Protein AF-A0A1U7XSE2-F1 (afdb_monomer_lite)

Radius of gyration: 16.76 Å; chains: 1; bounding box: 41×31×44 Å

InterPro domains:
  IPR013216 Methyltransferase type 11 [PF08241] (3-86)
  IPR029063 S-adenosyl-L-methionine-dependent methyltransferase superfamily [G3DSA:3.40.50.150] (1-107)
  IPR029063 S-adenosyl-L-methionine-dependent methyltransferase superfamily [SSF53335] (3-95)

Structure (mmCIF, N/CA/C/O backbone):
data_AF-A0A1U7XSE2-F1
#
_entry.id   AF-A0A1U7XSE2-F1
#
loop_
_atom_site.group_PDB
_atom_site.id
_atom_site.type_symbol
_atom_site.label_atom_id
_atom_site.label_alt_id
_atom_site.label_comp_id
_atom_site.label_asym_id
_atom_site.label_entity_id
_atom_site.label_seq_id
_atom_site.pdbx_PDB_ins_code
_atom_site.Cartn_x
_atom_site.Cartn_y
_atom_site.Cartn_z
_atom_site.occupancy
_atom_site.B_iso_or_equiv
_atom_site.auth_seq_id
_atom_site.auth_comp_id
_atom_site.auth_asym_id
_atom_site.auth_atom_id
_atom_site.pdbx_PDB_model_num
ATOM 1 N N . PHE A 1 1 ? -5.203 -4.773 -7.260 1.00 69.25 1 PHE A N 1
ATOM 2 C CA . PHE A 1 1 ? -6.510 -4.504 -6.614 1.00 69.25 1 PHE A CA 1
ATOM 3 C C . PHE A 1 1 ? -7.537 -5.615 -6.821 1.00 69.25 1 PHE A C 1
ATOM 5 O O . PHE A 1 1 ? -8.066 -6.093 -5.830 1.00 69.25 1 PHE A O 1
ATOM 12 N N . PHE A 1 2 ? -7.781 -6.092 -8.050 1.00 78.88 2 PHE A N 1
ATOM 13 C CA . PHE A 1 2 ? -8.821 -7.102 -8.330 1.00 78.88 2 PHE A CA 1
ATOM 14 C C . PHE A 1 2 ? -8.752 -8.376 -7.464 1.00 78.88 2 PHE A C 1
ATOM 16 O O . PHE A 1 2 ? -9.778 -8.827 -6.972 1.00 78.88 2 PHE A O 1
ATOM 23 N N . GLN A 1 3 ? -7.562 -8.941 -7.227 1.00 92.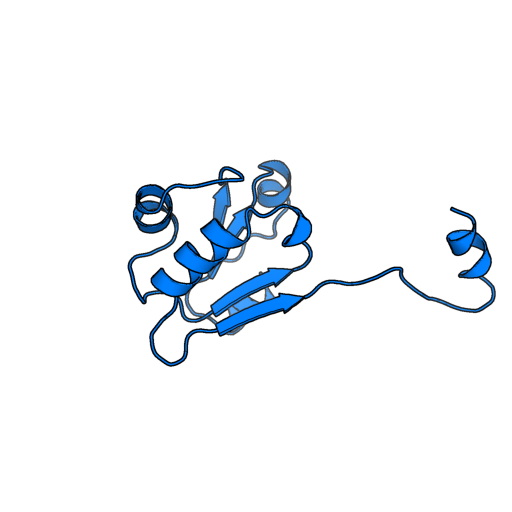12 3 GLN A N 1
ATOM 24 C CA . GLN A 1 3 ? -7.445 -10.141 -6.382 1.00 92.12 3 GLN A CA 1
ATOM 25 C C . GLN A 1 3 ? -7.701 -9.845 -4.896 1.00 92.12 3 GLN A C 1
ATOM 27 O O . GLN A 1 3 ? -8.366 -10.628 -4.229 1.00 92.12 3 GLN A O 1
ATOM 32 N N . LEU A 1 4 ? -7.257 -8.687 -4.387 1.00 95.19 4 LEU A N 1
ATOM 33 C CA . LEU A 1 4 ? -7.550 -8.266 -3.010 1.00 95.19 4 LEU A CA 1
ATOM 34 C C . LEU A 1 4 ? -9.050 -8.038 -2.805 1.00 95.19 4 LEU A C 1
ATOM 36 O O . LEU A 1 4 ? -9.596 -8.452 -1.791 1.00 95.19 4 LEU A O 1
ATOM 40 N N . ALA A 1 5 ? -9.729 -7.456 -3.793 1.00 95.81 5 ALA A N 1
ATOM 41 C CA . ALA A 1 5 ? -11.167 -7.205 -3.760 1.00 95.81 5 ALA A CA 1
ATOM 42 C C . ALA A 1 5 ? -12.025 -8.481 -3.653 1.00 95.81 5 ALA A C 1
ATOM 44 O O . ALA A 1 5 ? -13.174 -8.404 -3.229 1.00 95.81 5 ALA A O 1
ATOM 45 N N . LYS A 1 6 ? -11.479 -9.654 -4.002 1.00 95.75 6 LYS A N 1
ATOM 46 C CA . LYS A 1 6 ? -12.141 -10.953 -3.792 1.00 95.75 6 LYS A CA 1
ATOM 47 C C . LYS A 1 6 ? -11.996 -11.483 -2.366 1.00 95.75 6 LYS A C 1
ATOM 49 O O . LYS A 1 6 ? -12.811 -12.292 -1.940 1.00 95.75 6 LYS A O 1
ATOM 54 N N . LEU A 1 7 ? -10.943 -11.074 -1.660 1.00 96.88 7 LEU A N 1
ATOM 55 C CA . LEU A 1 7 ? -10.598 -11.566 -0.323 1.00 96.88 7 LEU A CA 1
ATOM 56 C C . LEU A 1 7 ? -11.070 -10.614 0.782 1.00 96.88 7 LEU A C 1
ATOM 58 O O . LEU A 1 7 ? -11.411 -11.054 1.876 1.00 96.88 7 LEU A O 1
ATOM 62 N N . TYR A 1 8 ? -11.104 -9.313 0.494 1.00 96.88 8 TYR A N 1
ATOM 63 C CA . TYR A 1 8 ? -11.437 -8.263 1.449 1.00 96.88 8 TYR A CA 1
ATOM 64 C C . TYR A 1 8 ? -12.757 -7.592 1.092 1.00 96.88 8 TYR A C 1
ATOM 66 O O . TYR A 1 8 ? -13.027 -7.287 -0.068 1.00 96.88 8 TYR A O 1
ATOM 74 N N . LYS A 1 9 ? -13.567 -7.309 2.118 1.00 97.00 9 LYS A N 1
ATOM 75 C CA . LYS A 1 9 ? -14.867 -6.642 1.958 1.00 97.00 9 LYS A CA 1
ATOM 76 C C . LYS A 1 9 ? -14.732 -5.228 1.402 1.00 97.00 9 LYS A C 1
ATOM 78 O O . LYS A 1 9 ? -15.545 -4.852 0.574 1.00 97.00 9 LYS A O 1
ATOM 83 N N . ASN A 1 10 ? -13.711 -4.486 1.833 1.00 97.25 10 ASN A N 1
ATOM 84 C CA . ASN A 1 10 ? -13.430 -3.119 1.402 1.00 97.25 10 ASN A CA 1
ATOM 85 C C . ASN A 1 10 ? -11.947 -2.996 1.053 1.00 97.25 10 ASN A C 1
ATOM 87 O O . ASN A 1 10 ? -11.099 -3.491 1.795 1.00 97.25 10 ASN A O 1
ATOM 91 N N . VAL A 1 11 ? -11.635 -2.320 -0.050 1.00 98.12 11 VAL A N 1
ATOM 92 C CA . VAL A 1 11 ? -10.260 -2.042 -0.478 1.00 98.12 11 VAL A CA 1
ATOM 93 C C . VAL A 1 11 ? -10.128 -0.556 -0.780 1.00 98.12 11 VAL A C 1
ATOM 95 O O . VAL A 1 11 ? -10.954 0.012 -1.488 1.00 98.12 11 VAL A O 1
ATOM 98 N N . ILE A 1 12 ? -9.061 0.067 -0.288 1.00 98.06 12 ILE A N 1
ATOM 99 C CA . ILE A 1 12 ? -8.707 1.447 -0.623 1.00 98.06 12 ILE A CA 1
ATOM 100 C C . ILE A 1 12 ? -7.446 1.402 -1.482 1.00 98.06 12 ILE A C 1
ATOM 102 O O . ILE A 1 12 ? -6.408 0.899 -1.058 1.00 98.06 12 ILE A O 1
ATOM 106 N N . ALA A 1 13 ? -7.559 1.887 -2.712 1.00 97.38 13 ALA A N 1
ATOM 107 C CA . ALA A 1 13 ? -6.487 1.946 -3.689 1.00 97.38 13 ALA A CA 1
ATOM 108 C C . ALA A 1 13 ? -6.028 3.398 -3.846 1.00 97.38 13 ALA A C 1
ATOM 110 O O . ALA A 1 13 ? -6.785 4.248 -4.320 1.00 97.38 13 ALA A O 1
ATOM 111 N N . THR A 1 14 ? -4.791 3.684 -3.448 1.00 97.12 14 THR A N 1
ATOM 112 C CA . THR A 1 14 ? -4.204 5.024 -3.535 1.00 97.12 14 THR A CA 1
ATOM 113 C C . THR A 1 14 ? -3.110 5.078 -4.586 1.00 97.12 14 THR A C 1
ATOM 115 O O . THR A 1 14 ? -2.279 4.175 -4.640 1.00 97.12 14 THR A O 1
ATOM 118 N N . ASP A 1 15 ? -3.064 6.163 -5.350 1.00 97.62 15 ASP A N 1
ATOM 119 C CA . ASP A 1 15 ? -1.945 6.484 -6.238 1.00 97.62 15 ASP A CA 1
ATOM 120 C C . ASP A 1 15 ? -1.737 8.006 -6.270 1.00 97.62 15 ASP A C 1
ATOM 122 O O . ASP A 1 15 ? -2.658 8.781 -5.985 1.00 97.62 15 ASP A O 1
ATOM 126 N N . THR A 1 16 ? -0.523 8.449 -6.591 1.00 96.88 16 THR A N 1
ATOM 127 C CA . THR A 1 16 ? -0.213 9.873 -6.780 1.00 96.88 16 THR A CA 1
ATOM 128 C C . THR A 1 16 ? -0.532 10.353 -8.193 1.00 96.88 16 THR A C 1
ATOM 130 O O . THR A 1 16 ? -0.698 11.552 -8.407 1.00 96.88 16 THR A O 1
ATOM 133 N N . SER A 1 17 ? -0.650 9.429 -9.148 1.00 96.81 17 SER A N 1
ATOM 134 C CA . SER A 1 17 ? -0.971 9.672 -10.547 1.00 96.81 17 SER A CA 1
ATOM 135 C C . SER A 1 17 ? -2.477 9.547 -10.799 1.00 96.81 17 SER A C 1
ATOM 137 O O . SER A 1 17 ? -3.026 8.441 -10.766 1.00 96.81 17 SER A O 1
ATOM 139 N N . PRO A 1 18 ? -3.164 10.647 -11.162 1.00 96.75 18 PRO A N 1
ATOM 140 C CA . PRO A 1 18 ? -4.563 10.587 -11.578 1.00 96.75 18 PRO A CA 1
ATOM 141 C C . PRO A 1 18 ? -4.784 9.632 -12.757 1.00 96.75 18 PRO A C 1
ATOM 143 O O . PRO A 1 18 ? -5.783 8.919 -12.791 1.00 96.75 18 PRO A O 1
ATOM 146 N N . LYS A 1 19 ? -3.817 9.561 -13.685 1.00 97.38 19 LYS A N 1
ATOM 147 C CA . LYS A 1 19 ? -3.885 8.680 -14.859 1.00 97.38 19 LYS A CA 1
ATOM 148 C C . LYS A 1 19 ? -3.872 7.198 -14.475 1.00 97.38 19 LYS A C 1
ATOM 150 O O . LYS A 1 19 ? -4.619 6.422 -15.057 1.00 97.38 19 LYS A O 1
ATOM 155 N N . GLN A 1 20 ? -3.071 6.795 -13.481 1.00 96.12 20 GLN A N 1
ATOM 156 C CA . GLN A 1 20 ? -3.072 5.402 -12.999 1.00 96.12 20 GLN A CA 1
ATOM 157 C C . GLN A 1 20 ? -4.451 5.008 -12.453 1.00 96.12 20 GLN A C 1
ATOM 159 O O . GLN A 1 20 ? -4.951 3.920 -12.730 1.00 96.12 20 GLN A O 1
ATOM 164 N N . LEU A 1 21 ? -5.112 5.919 -11.732 1.00 95.88 21 LEU A N 1
ATOM 165 C CA . LEU A 1 21 ? -6.456 5.690 -11.194 1.00 95.88 21 LEU A CA 1
ATOM 166 C C . LEU A 1 21 ? -7.542 5.712 -12.275 1.00 95.88 21 LEU A C 1
ATOM 168 O O . LEU A 1 21 ? -8.534 4.988 -12.158 1.00 95.88 21 LEU A O 1
ATOM 172 N N . GLU A 1 22 ? -7.373 6.522 -13.318 1.00 96.00 22 GLU A N 1
ATOM 173 C CA . GLU A 1 22 ? -8.258 6.550 -14.484 1.00 96.00 22 GLU A CA 1
ATOM 174 C C . GLU A 1 22 ? -8.256 5.195 -15.201 1.00 96.00 22 GLU A C 1
ATOM 176 O O . GLU A 1 22 ? -9.322 4.609 -15.391 1.00 96.00 22 GLU A O 1
ATOM 181 N N . PHE A 1 23 ? -7.067 4.651 -15.483 1.00 96.19 23 PHE A N 1
ATOM 182 C CA . PHE A 1 23 ? -6.901 3.356 -16.150 1.00 96.19 23 PHE A CA 1
ATOM 183 C C . PHE A 1 23 ? -7.180 2.143 -15.252 1.00 96.19 23 PHE A C 1
ATOM 185 O O . PHE A 1 23 ? -7.307 1.022 -15.749 1.00 96.19 23 PHE A O 1
ATOM 192 N N . ALA A 1 24 ? -7.294 2.328 -13.934 1.00 94.81 24 ALA A N 1
ATOM 193 C CA . ALA A 1 24 ? -7.599 1.236 -13.023 1.00 94.81 24 ALA A CA 1
ATOM 194 C C . ALA A 1 24 ? -9.000 0.655 -13.287 1.00 94.81 24 ALA A C 1
ATOM 196 O O . ALA A 1 24 ? -10.009 1.370 -13.269 1.00 94.81 24 ALA A O 1
ATOM 197 N N . VAL A 1 25 ? -9.057 -0.673 -13.446 1.00 94.19 25 VAL A N 1
ATOM 198 C CA . VAL A 1 25 ? -10.302 -1.447 -13.573 1.00 94.19 25 VAL A CA 1
ATOM 199 C C . VAL A 1 25 ? -11.237 -1.126 -12.408 1.00 94.19 25 VAL A C 1
ATOM 201 O O . VAL A 1 25 ? -10.864 -1.284 -11.245 1.00 94.19 25 VAL A O 1
ATOM 204 N N . LYS A 1 26 ? -12.467 -0.694 -12.695 1.00 94.12 26 LYS A N 1
ATOM 205 C CA . LYS A 1 26 ? -13.443 -0.366 -11.649 1.00 94.12 26 LYS A CA 1
ATOM 206 C C . LYS A 1 26 ? -13.994 -1.648 -11.034 1.00 94.12 26 LYS A C 1
ATOM 208 O O . LYS A 1 26 ? -14.518 -2.509 -11.734 1.00 94.12 26 LYS A O 1
ATOM 213 N N . VAL A 1 27 ? -13.850 -1.767 -9.719 1.00 96.75 27 VAL A N 1
ATOM 214 C CA . VAL A 1 27 ? -14.299 -2.922 -8.939 1.00 96.75 27 VAL A CA 1
ATOM 215 C C . VAL A 1 27 ? -15.210 -2.397 -7.824 1.00 96.75 27 VAL A C 1
ATOM 217 O O . VAL A 1 27 ? -14.813 -1.438 -7.163 1.00 96.75 27 VAL A O 1
ATOM 220 N N . PRO A 1 28 ? -16.410 -2.970 -7.605 1.00 95.94 28 PRO A N 1
ATOM 221 C CA . PRO A 1 28 ? -17.443 -2.346 -6.770 1.00 95.94 28 PRO A CA 1
ATOM 222 C C . PRO A 1 28 ? -17.036 -2.030 -5.327 1.00 95.94 28 PRO A C 1
ATOM 224 O O . PRO A 1 28 ? -17.494 -1.043 -4.766 1.00 95.94 28 PRO A O 1
ATOM 227 N N . ASN A 1 29 ? -16.174 -2.849 -4.726 1.00 97.56 29 ASN A N 1
ATOM 228 C CA . ASN A 1 29 ? -15.717 -2.695 -3.345 1.00 97.56 29 ASN A CA 1
ATOM 229 C C . ASN A 1 29 ? -14.306 -2.093 -3.227 1.00 97.56 29 ASN A C 1
ATOM 231 O O . ASN A 1 29 ? -13.646 -2.252 -2.196 1.00 97.56 29 ASN A O 1
ATOM 235 N N . VAL A 1 30 ? -13.832 -1.420 -4.282 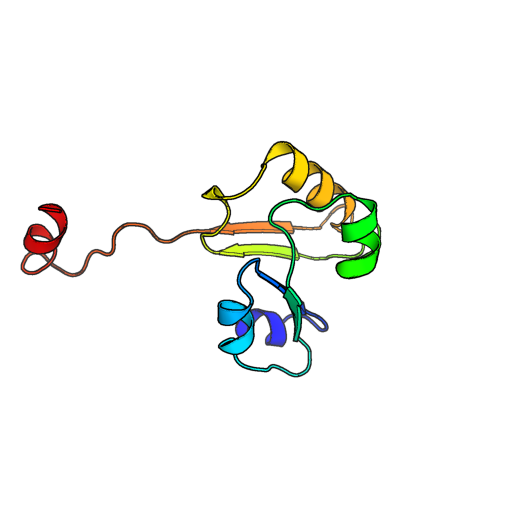1.00 97.94 30 VAL A N 1
ATOM 236 C CA . VAL A 1 30 ? -12.561 -0.693 -4.278 1.00 97.94 30 VAL A CA 1
ATOM 237 C C . VAL A 1 30 ? -12.822 0.806 -4.386 1.00 97.94 30 VAL A C 1
ATOM 239 O O . VAL A 1 30 ? -13.341 1.288 -5.392 1.00 97.94 30 VAL A O 1
ATOM 242 N N . GLN A 1 31 ? -12.401 1.555 -3.372 1.00 97.50 31 GLN A N 1
ATOM 243 C CA . GLN A 1 31 ? -12.362 3.010 -3.412 1.00 97.50 31 GLN A CA 1
ATOM 244 C C . GLN A 1 31 ? -11.009 3.470 -3.958 1.00 97.50 31 GLN A C 1
ATOM 246 O O . GLN A 1 31 ? -9.964 3.167 -3.387 1.00 97.50 31 GLN A O 1
ATOM 251 N N . TYR A 1 32 ? -11.029 4.225 -5.054 1.00 97.31 32 TYR A N 1
ATOM 252 C CA . TYR A 1 32 ? -9.833 4.773 -5.693 1.00 97.31 32 TYR A CA 1
ATOM 253 C C . TYR A 1 32 ? -9.624 6.225 -5.260 1.00 97.31 32 TYR A C 1
ATOM 255 O O . TYR A 1 32 ? -10.514 7.054 -5.445 1.00 97.31 32 TYR A O 1
ATOM 263 N N . ILE A 1 33 ? -8.465 6.543 -4.682 1.00 97.38 33 ILE A N 1
ATOM 264 C CA . ILE A 1 33 ? -8.188 7.862 -4.097 1.00 97.38 33 ILE A CA 1
ATOM 265 C C . ILE A 1 33 ? -6.862 8.402 -4.628 1.00 97.38 33 ILE A C 1
ATOM 267 O O . ILE A 1 33 ? -5.807 7.810 -4.415 1.00 97.38 33 ILE A O 1
ATOM 271 N N . CYS A 1 34 ? -6.902 9.576 -5.261 1.00 97.56 34 CYS A N 1
ATOM 272 C CA . CYS A 1 34 ? -5.682 10.299 -5.606 1.00 97.56 34 CYS A CA 1
ATOM 273 C C . CYS A 1 34 ? -5.101 10.961 -4.350 1.00 97.56 34 CYS A C 1
ATOM 275 O O . CYS A 1 34 ? -5.778 11.742 -3.664 1.00 97.56 34 CYS A O 1
ATOM 277 N N . THR A 1 35 ? -3.843 10.661 -4.044 1.00 96.94 35 THR A N 1
ATOM 278 C CA . THR A 1 35 ? -3.146 11.149 -2.848 1.00 96.94 35 THR A CA 1
ATOM 279 C C . THR A 1 35 ? -1.903 11.950 -3.213 1.00 96.94 35 THR A C 1
ATOM 281 O O . THR A 1 35 ? -1.329 11.777 -4.280 1.00 96.94 35 THR A O 1
ATOM 284 N N . SER A 1 36 ? -1.446 12.827 -2.320 1.00 94.94 36 SER A N 1
ATOM 285 C CA . SER A 1 36 ? -0.111 13.418 -2.450 1.00 94.94 36 SER A CA 1
ATOM 286 C C . SER A 1 36 ? 0.969 12.399 -2.047 1.00 94.94 36 SER A C 1
ATOM 288 O O . SER A 1 36 ? 0.679 11.532 -1.222 1.00 94.94 36 SER A O 1
ATOM 290 N N . PRO A 1 37 ? 2.219 12.517 -2.544 1.00 92.25 37 PRO A N 1
ATOM 291 C CA . PRO A 1 37 ? 3.322 11.620 -2.161 1.00 92.25 37 PRO A CA 1
ATOM 292 C C . PRO A 1 37 ? 3.600 11.591 -0.653 1.00 92.25 37 PRO A C 1
ATOM 294 O O . PRO A 1 37 ? 4.091 10.604 -0.118 1.00 92.25 37 PRO A O 1
ATOM 297 N N . LYS A 1 38 ? 3.271 12.689 0.035 1.00 93.31 38 LYS A N 1
ATOM 298 C CA . LYS A 1 38 ? 3.303 12.807 1.492 1.00 93.31 38 LYS A CA 1
ATOM 299 C C . LYS A 1 38 ? 1.946 13.278 1.992 1.00 93.31 38 LYS A C 1
ATOM 301 O O . LYS A 1 38 ? 1.369 14.213 1.434 1.00 93.31 38 LYS A O 1
ATOM 306 N N . MET A 1 39 ? 1.446 12.664 3.055 1.00 95.00 39 MET A N 1
ATOM 307 C CA . MET A 1 39 ? 0.223 13.072 3.748 1.00 95.00 39 MET A CA 1
ATOM 308 C C . MET A 1 39 ? 0.510 13.238 5.238 1.00 95.00 39 MET A C 1
ATOM 310 O O . MET A 1 39 ? 1.393 12.578 5.774 1.00 95.00 39 MET A O 1
ATOM 314 N N . SER A 1 40 ? -0.219 14.131 5.905 1.00 96.75 40 SER A N 1
ATOM 315 C CA . SER A 1 40 ? -0.211 14.218 7.368 1.00 96.75 40 SER A CA 1
ATOM 316 C C . SER A 1 40 ? -1.081 13.114 7.974 1.00 96.75 40 SER A C 1
ATOM 318 O O . SER A 1 40 ? -1.972 12.596 7.300 1.00 96.75 40 SER A O 1
ATOM 320 N N . MET A 1 41 ? -0.892 12.810 9.263 1.00 97.12 41 MET A N 1
ATOM 321 C CA . MET A 1 41 ? -1.756 11.869 9.996 1.00 97.12 41 MET A CA 1
ATOM 322 C C . MET A 1 41 ? -3.246 12.224 9.880 1.00 97.12 41 MET A C 1
ATOM 324 O O . MET A 1 41 ? -4.050 11.357 9.573 1.00 97.12 41 MET A O 1
ATOM 328 N N . ALA A 1 42 ? -3.612 13.505 10.002 1.00 97.25 42 ALA A N 1
ATOM 329 C CA . ALA A 1 42 ? -5.004 13.943 9.851 1.00 97.25 42 ALA A CA 1
ATOM 330 C C . ALA A 1 42 ? -5.582 13.653 8.449 1.00 97.25 42 ALA A C 1
ATOM 332 O O . ALA A 1 42 ? -6.756 13.316 8.297 1.00 97.25 42 ALA A O 1
ATOM 333 N N . LYS A 1 43 ? -4.758 13.752 7.394 1.00 97.12 43 LYS A N 1
ATOM 334 C CA . LYS A 1 43 ? -5.177 13.369 6.036 1.00 97.12 43 LYS A CA 1
ATOM 335 C C . LYS A 1 43 ? -5.312 11.854 5.891 1.00 97.12 43 LYS A C 1
ATOM 337 O O . LYS A 1 43 ? -6.207 11.413 5.182 1.00 97.12 43 LYS A O 1
ATOM 342 N N . ILE A 1 44 ? -4.453 11.075 6.549 1.00 97.69 44 ILE A N 1
ATOM 343 C CA . ILE A 1 44 ? -4.571 9.612 6.593 1.00 97.69 44 ILE A CA 1
ATOM 344 C C . ILE A 1 44 ? -5.876 9.202 7.281 1.00 97.69 44 I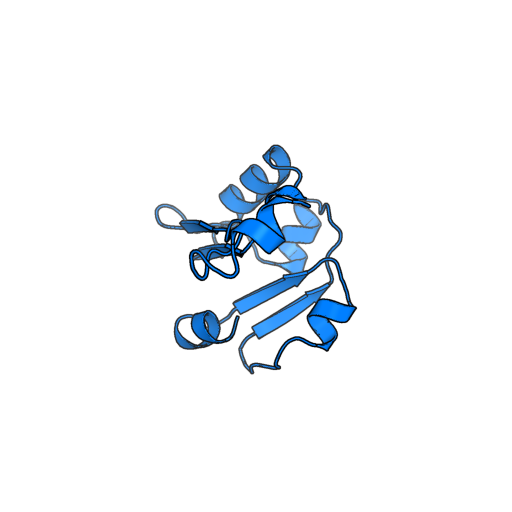LE A C 1
ATOM 346 O O . ILE A 1 44 ? -6.640 8.433 6.708 1.00 97.69 44 ILE A O 1
ATOM 350 N N . GLU A 1 45 ? -6.169 9.775 8.446 1.00 97.56 45 GLU A N 1
ATOM 351 C CA . GLU A 1 45 ? -7.386 9.490 9.209 1.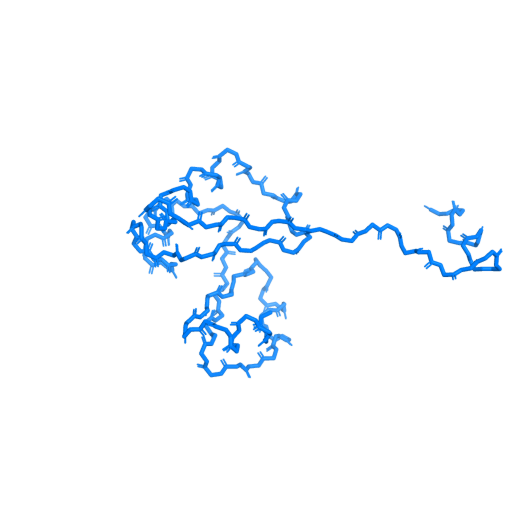00 97.56 45 GLU A CA 1
ATOM 352 C C . GLU A 1 45 ? -8.664 9.772 8.412 1.00 97.56 45 GLU A C 1
ATOM 354 O O . GLU A 1 45 ? -9.574 8.950 8.359 1.00 97.56 45 GLU A O 1
ATOM 359 N N . THR A 1 46 ? -8.704 10.920 7.734 1.00 96.88 46 THR A N 1
ATOM 360 C CA . THR A 1 46 ? -9.888 11.362 6.984 1.00 96.88 46 THR A CA 1
ATOM 361 C C . THR A 1 46 ? -10.050 10.679 5.627 1.00 96.88 46 THR A C 1
ATOM 363 O O . THR A 1 46 ? -11.180 10.506 5.175 1.00 96.88 46 THR A O 1
ATOM 366 N N . LYS A 1 47 ? -8.953 10.316 4.944 1.00 96.25 47 LYS A N 1
ATOM 367 C CA . LYS A 1 47 ? -9.010 9.731 3.591 1.00 96.25 47 LYS A CA 1
ATOM 368 C C . LYS A 1 47 ? -8.892 8.214 3.547 1.00 96.25 47 LYS A C 1
ATOM 370 O O . LYS A 1 47 ? -9.375 7.626 2.586 1.00 96.25 47 LYS A O 1
ATOM 375 N N . ILE A 1 48 ? -8.193 7.603 4.500 1.00 97.12 48 ILE A N 1
ATOM 376 C CA . ILE A 1 48 ? -7.834 6.180 4.458 1.00 97.12 48 ILE A CA 1
ATOM 377 C C . ILE A 1 48 ? -8.564 5.415 5.557 1.00 97.12 48 ILE A C 1
ATOM 379 O O . ILE A 1 48 ? -9.256 4.446 5.272 1.00 97.12 48 ILE A O 1
ATOM 383 N N . GLY A 1 49 ? -8.436 5.839 6.810 1.00 96.75 49 GLY A N 1
ATOM 384 C CA . GLY A 1 49 ? -9.089 5.160 7.922 1.00 96.75 49 GLY A CA 1
ATOM 385 C C . GLY A 1 49 ? -8.547 5.594 9.271 1.00 96.75 49 GLY A C 1
ATOM 386 O O . GLY A 1 49 ? -7.480 6.193 9.364 1.00 96.75 49 GLY A O 1
ATOM 387 N N . THR A 1 50 ? -9.291 5.277 10.323 1.00 98.00 50 THR A N 1
ATOM 388 C CA . THR A 1 50 ? -8.950 5.615 11.708 1.00 98.00 50 THR A CA 1
ATOM 389 C C . THR A 1 50 ? -7.862 4.695 12.266 1.00 98.00 50 THR A C 1
ATOM 391 O O . THR A 1 50 ? -7.463 3.718 11.622 1.00 98.00 50 THR A O 1
ATOM 394 N N . GLU A 1 51 ? -7.407 4.962 13.493 1.00 98.31 51 GLU A N 1
ATOM 395 C CA . GLU A 1 51 ? -6.454 4.089 14.183 1.00 98.31 51 GLU A CA 1
ATOM 396 C C . GLU A 1 51 ? -6.955 2.638 14.211 1.00 98.31 51 GLU A C 1
ATOM 398 O O . GLU A 1 51 ? -8.129 2.384 14.486 1.00 98.31 51 GLU A O 1
ATOM 403 N N . SER A 1 52 ? -6.054 1.682 13.965 1.00 98.12 52 SER A N 1
ATOM 404 C CA . SER A 1 52 ? -6.338 0.244 14.061 1.00 98.12 52 SER A CA 1
ATOM 405 C C . SER A 1 52 ? -7.565 -0.205 13.251 1.00 98.12 52 SER A C 1
ATOM 407 O O . SER A 1 52 ? -8.333 -1.055 13.699 1.00 98.12 52 SER A O 1
ATOM 409 N N . SER A 1 53 ? -7.766 0.356 12.057 1.00 97.81 53 SER A N 1
ATOM 410 C CA . SER A 1 53 ? -8.911 0.047 11.188 1.00 97.81 53 SER A CA 1
ATOM 411 C C . SER A 1 53 ? -8.559 -0.839 9.989 1.00 97.81 53 SER A C 1
ATOM 413 O O . SER A 1 53 ? -9.449 -1.476 9.424 1.00 97.81 53 SER A O 1
ATOM 415 N N . VAL A 1 54 ? -7.276 -0.941 9.625 1.00 98.31 54 VAL A N 1
ATOM 416 C CA . VAL A 1 54 ? -6.817 -1.624 8.406 1.00 98.31 54 VAL A CA 1
ATOM 417 C C . VAL A 1 54 ? -6.219 -2.994 8.729 1.00 98.31 54 VAL A C 1
ATOM 419 O O . VAL A 1 54 ? -5.334 -3.115 9.572 1.00 98.31 54 VAL A O 1
ATOM 422 N N . ASP A 1 55 ? -6.679 -4.042 8.044 1.00 98.31 55 ASP A N 1
ATOM 423 C CA . ASP A 1 55 ? -6.153 -5.406 8.210 1.00 98.31 55 ASP A CA 1
ATOM 424 C C . ASP A 1 55 ? -4.809 -5.617 7.480 1.00 98.31 55 ASP A C 1
ATOM 426 O O . ASP A 1 55 ? -3.915 -6.293 7.990 1.00 98.31 55 ASP A O 1
ATOM 430 N N . LEU A 1 56 ? -4.662 -5.036 6.283 1.00 98.38 56 LEU A N 1
ATOM 431 C CA . LEU A 1 56 ? -3.524 -5.245 5.385 1.00 98.38 56 LEU A CA 1
ATOM 432 C C . LEU A 1 56 ? -3.173 -3.958 4.627 1.00 98.38 56 LEU A C 1
ATOM 434 O O . LEU A 1 56 ? -4.038 -3.349 3.999 1.00 98.38 56 LEU A O 1
ATOM 438 N N . VAL A 1 57 ? -1.889 -3.601 4.611 1.00 98.31 57 VAL A N 1
ATOM 439 C CA . VAL A 1 57 ? -1.318 -2.584 3.717 1.00 98.31 57 VAL A CA 1
ATOM 440 C C . VAL A 1 57 ? -0.401 -3.267 2.709 1.00 98.31 57 VAL A C 1
ATOM 442 O O . VAL A 1 57 ? 0.543 -3.959 3.089 1.00 98.31 57 VAL A O 1
ATOM 445 N N . THR A 1 58 ? -0.659 -3.063 1.417 1.00 98.19 58 THR A N 1
ATOM 446 C CA . THR A 1 58 ? 0.133 -3.654 0.331 1.00 98.19 58 THR A CA 1
ATOM 447 C C . THR A 1 58 ? 0.893 -2.609 -0.468 1.00 98.19 58 THR A C 1
ATOM 449 O O . THR A 1 58 ? 0.316 -1.586 -0.832 1.00 98.19 58 THR A O 1
ATOM 452 N N . ILE A 1 59 ? 2.143 -2.904 -0.825 1.00 97.69 59 ILE A N 1
ATOM 453 C CA . ILE A 1 59 ? 2.972 -2.064 -1.688 1.00 97.69 59 ILE A CA 1
ATOM 454 C C . ILE A 1 59 ? 3.562 -2.945 -2.787 1.00 97.69 59 ILE A C 1
ATOM 456 O O . ILE A 1 59 ? 4.483 -3.721 -2.545 1.00 97.69 59 ILE A O 1
ATOM 460 N N . ALA A 1 60 ? 3.035 -2.811 -4.000 1.00 95.31 60 ALA A N 1
ATOM 461 C CA . ALA A 1 60 ? 3.573 -3.472 -5.181 1.00 95.31 60 ALA A CA 1
ATOM 462 C C . ALA A 1 60 ? 4.464 -2.473 -5.929 1.00 95.31 60 ALA A C 1
ATOM 464 O O . ALA A 1 60 ? 3.949 -1.544 -6.542 1.00 95.31 60 ALA A O 1
ATOM 465 N N . GLN A 1 61 ? 5.787 -2.638 -5.845 1.00 94.94 61 GLN A N 1
ATOM 466 C CA . GLN A 1 61 ? 6.836 -1.868 -6.535 1.00 94.94 61 GLN A CA 1
ATOM 467 C C . GLN A 1 61 ? 7.054 -0.417 -6.066 1.00 94.94 61 GLN A C 1
ATOM 469 O O . GLN A 1 61 ? 8.180 0.068 -6.128 1.00 94.94 61 GLN A O 1
ATOM 474 N N . ALA A 1 62 ? 6.035 0.274 -5.550 1.00 95.94 62 ALA A N 1
ATOM 475 C CA . ALA A 1 62 ? 6.085 1.725 -5.318 1.00 95.94 62 ALA A CA 1
ATOM 476 C C . ALA A 1 62 ? 6.953 2.198 -4.131 1.00 95.94 62 ALA A C 1
ATOM 478 O O . ALA A 1 62 ? 7.197 3.395 -3.999 1.00 95.94 62 ALA A O 1
ATOM 479 N N . MET A 1 63 ? 7.436 1.286 -3.279 1.00 95.31 63 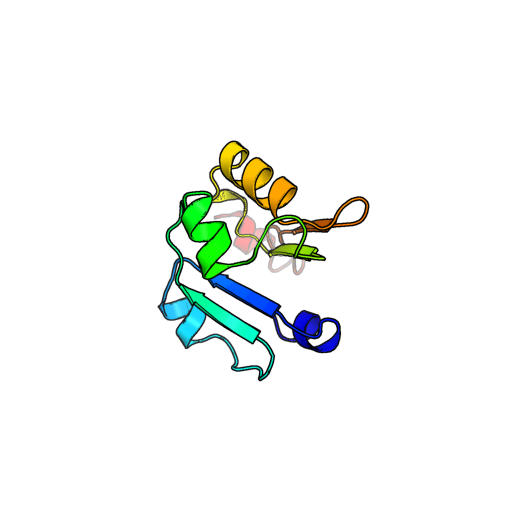MET A N 1
ATOM 480 C CA . MET A 1 63 ? 8.088 1.619 -2.001 1.00 95.31 63 MET A CA 1
ATOM 481 C C . MET A 1 63 ? 9.308 2.547 -2.149 1.00 95.31 63 MET A C 1
ATOM 483 O O . MET A 1 63 ? 9.578 3.354 -1.266 1.00 95.31 63 MET A O 1
ATOM 487 N N . HIS A 1 64 ? 10.030 2.465 -3.270 1.00 94.62 64 HIS A N 1
ATOM 488 C CA . HIS A 1 64 ? 11.223 3.279 -3.527 1.00 94.62 64 HIS A CA 1
ATOM 489 C C . HIS A 1 64 ? 10.937 4.786 -3.655 1.00 94.62 64 HIS A C 1
ATOM 491 O O . HIS A 1 64 ? 11.859 5.588 -3.551 1.00 94.62 64 HIS A O 1
ATOM 497 N N . TRP A 1 65 ? 9.674 5.183 -3.833 1.00 95.69 65 TRP A N 1
ATOM 498 C CA . TRP A 1 65 ? 9.258 6.588 -3.862 1.00 95.69 65 TRP A CA 1
ATOM 499 C C . TRP A 1 65 ? 8.893 7.156 -2.484 1.00 95.69 65 TRP A C 1
ATOM 501 O O . TRP A 1 65 ? 8.583 8.344 -2.376 1.00 95.69 65 TRP A O 1
ATOM 511 N N . PHE A 1 66 ? 8.836 6.325 -1.440 1.00 96.56 66 PHE A N 1
ATOM 512 C CA . PHE A 1 66 ? 8.207 6.702 -0.176 1.00 96.56 66 PHE A CA 1
ATOM 513 C C . PHE A 1 66 ? 9.186 7.355 0.806 1.00 96.56 66 PHE A C 1
ATOM 515 O O . PHE A 1 66 ? 10.359 7.002 0.903 1.00 96.56 66 PHE A O 1
ATOM 522 N N . ASP A 1 67 ? 8.650 8.260 1.625 1.00 96.19 67 ASP A N 1
ATOM 523 C CA . ASP A 1 67 ? 9.271 8.697 2.877 1.00 96.19 67 ASP A CA 1
ATOM 524 C C . ASP A 1 67 ? 9.055 7.606 3.937 1.00 96.19 67 ASP A C 1
ATOM 526 O O . ASP A 1 67 ? 8.042 7.594 4.640 1.00 96.19 67 ASP A O 1
ATOM 530 N N . LEU A 1 68 ? 9.970 6.631 3.981 1.00 96.69 68 LEU A N 1
ATOM 531 C CA . LEU A 1 68 ? 9.801 5.401 4.761 1.00 96.69 68 LEU A CA 1
ATOM 532 C C . LEU A 1 68 ? 9.546 5.634 6.260 1.00 96.69 68 LEU A C 1
ATOM 534 O O . LEU A 1 68 ? 8.630 4.996 6.783 1.00 96.69 68 LEU A O 1
ATOM 538 N N . PRO A 1 69 ? 10.266 6.528 6.972 1.00 96.75 69 PRO A N 1
ATOM 539 C CA . PRO A 1 69 ? 9.975 6.799 8.381 1.00 96.75 69 PRO A CA 1
ATOM 540 C C . PRO A 1 69 ? 8.532 7.263 8.612 1.00 96.75 69 PRO A C 1
ATOM 542 O O . PRO A 1 69 ? 7.829 6.715 9.465 1.00 96.75 69 PRO A O 1
ATOM 545 N N . THR A 1 70 ? 8.070 8.225 7.809 1.00 96.81 70 THR A N 1
ATOM 546 C CA . THR A 1 70 ? 6.703 8.757 7.897 1.00 96.81 70 THR A CA 1
ATOM 547 C C . THR A 1 70 ? 5.675 7.680 7.552 1.00 96.81 70 THR A C 1
ATOM 549 O O . THR A 1 70 ? 4.677 7.505 8.254 1.00 96.81 70 THR A O 1
ATOM 552 N N . PHE A 1 71 ? 5.940 6.922 6.489 1.00 97.38 71 PHE A N 1
ATOM 553 C CA . PHE A 1 71 ? 5.086 5.838 6.026 1.00 97.38 71 PHE A CA 1
ATOM 554 C C . PHE A 1 71 ? 4.914 4.746 7.090 1.00 97.38 71 PHE A C 1
ATOM 556 O O . PHE A 1 71 ? 3.786 4.388 7.421 1.00 97.38 71 PHE A O 1
ATOM 563 N N . TYR A 1 72 ? 6.002 4.248 7.686 1.00 97.69 72 TYR A N 1
ATOM 564 C CA . TYR A 1 72 ? 5.913 3.206 8.711 1.00 97.69 72 TYR A CA 1
ATOM 565 C C . TYR A 1 72 ? 5.182 3.681 9.968 1.00 97.69 72 TYR A C 1
ATOM 567 O O . TYR A 1 72 ? 4.419 2.907 10.546 1.00 97.69 72 TYR A O 1
ATOM 575 N N . GLN A 1 73 ? 5.352 4.945 10.373 1.00 97.88 73 GLN A N 1
ATOM 576 C CA . GLN A 1 73 ? 4.588 5.521 11.482 1.00 97.88 73 GLN A CA 1
ATOM 577 C C . GLN A 1 73 ? 3.079 5.507 11.190 1.00 97.88 73 GLN A C 1
ATOM 579 O O . GLN A 1 73 ? 2.290 5.071 12.030 1.00 97.88 73 GLN A O 1
ATOM 584 N N . GLN A 1 74 ? 2.687 5.936 9.990 1.00 98.12 74 GLN A N 1
ATOM 585 C CA . GLN A 1 74 ? 1.293 5.962 9.540 1.00 98.12 74 GLN A CA 1
ATOM 586 C C . GLN A 1 74 ? 0.691 4.561 9.447 1.00 98.12 74 GLN A C 1
ATOM 588 O O . GLN A 1 74 ? -0.392 4.314 9.973 1.00 98.12 74 GLN A O 1
ATOM 593 N N . VAL A 1 75 ? 1.409 3.627 8.823 1.00 97.81 75 VAL A N 1
ATOM 594 C CA . VAL A 1 75 ? 0.961 2.240 8.663 1.00 97.81 75 VAL A CA 1
ATOM 595 C C . VAL A 1 75 ? 0.825 1.551 10.014 1.00 97.81 75 VAL A C 1
ATOM 597 O O . VAL A 1 75 ? -0.183 0.897 10.258 1.00 97.81 75 VAL A O 1
ATOM 600 N N . LYS A 1 76 ? 1.776 1.745 10.933 1.00 97.62 76 LYS A N 1
ATOM 601 C CA . LYS A 1 76 ? 1.692 1.182 12.288 1.00 97.62 76 LYS A CA 1
ATOM 602 C C . LYS A 1 76 ? 0.477 1.697 13.066 1.00 97.62 76 LYS A C 1
ATOM 604 O O . LYS A 1 76 ? -0.079 0.956 13.871 1.00 97.62 76 LYS A O 1
ATOM 609 N N . TRP A 1 77 ? 0.083 2.951 12.852 1.00 98.31 77 TRP A N 1
ATOM 610 C CA . TRP A 1 77 ? -1.114 3.528 13.464 1.00 98.31 77 TRP A CA 1
ATOM 611 C C . TRP A 1 77 ? -2.407 3.006 12.813 1.00 98.31 77 TRP A C 1
ATOM 613 O O . TRP A 1 77 ? -3.353 2.658 13.516 1.00 98.31 77 TRP A O 1
ATOM 623 N N . LEU A 1 78 ? -2.438 2.884 11.482 1.00 98.31 78 LEU A N 1
ATOM 624 C CA . LEU A 1 78 ? -3.590 2.369 10.729 1.00 98.31 78 LEU A CA 1
ATOM 625 C C . LEU A 1 78 ? -3.871 0.882 10.980 1.00 98.31 78 LEU A C 1
ATOM 627 O O . LEU A 1 78 ? -5.032 0.475 11.034 1.00 98.31 78 LEU A O 1
ATOM 631 N N . LEU A 1 79 ? -2.820 0.065 11.065 1.00 98.62 79 LEU A N 1
ATOM 632 C CA . LEU A 1 79 ? -2.938 -1.388 11.112 1.00 98.62 79 LEU A CA 1
ATOM 633 C C . LEU A 1 79 ? -3.590 -1.870 12.410 1.00 98.62 79 LEU A C 1
ATOM 635 O O . LEU A 1 79 ? -3.237 -1.437 13.509 1.00 98.62 79 LEU A O 1
ATOM 639 N N . LYS A 1 80 ? -4.520 -2.821 12.282 1.00 98.25 80 LYS A N 1
ATOM 640 C CA . LYS A 1 80 ? -5.136 -3.502 13.423 1.00 98.25 80 LYS A CA 1
ATOM 641 C C . LYS A 1 80 ? -4.076 -4.148 14.306 1.00 98.25 80 LYS A C 1
ATOM 643 O O . LYS A 1 80 ? -3.159 -4.808 13.827 1.00 98.25 80 LYS A O 1
ATOM 648 N N . LYS A 1 81 ? -4.240 -4.021 15.618 1.00 95.38 81 LYS A N 1
ATOM 649 C CA . LYS A 1 81 ? -3.359 -4.650 16.608 1.00 95.38 81 LYS A CA 1
ATOM 650 C C . LYS A 1 81 ? -4.012 -5.944 17.123 1.00 95.38 81 LYS A C 1
ATOM 652 O O . LYS A 1 81 ? -5.223 -5.945 17.335 1.00 95.38 81 LYS A O 1
ATOM 657 N N . PRO A 1 82 ? -3.257 -7.039 17.333 1.00 95.25 82 PRO A N 1
ATOM 658 C CA . PRO A 1 82 ? -1.819 -7.198 17.083 1.00 95.25 82 PRO A CA 1
ATOM 659 C C . PRO A 1 82 ? -1.470 -7.720 15.672 1.00 95.25 82 PRO A C 1
ATOM 661 O O . PRO A 1 82 ? -0.293 -7.846 15.360 1.00 95.25 82 PRO A O 1
ATOM 664 N N . ASN A 1 83 ? -2.467 -8.032 14.835 1.00 95.75 83 ASN A N 1
ATOM 665 C CA . ASN A 1 83 ? -2.296 -8.910 13.665 1.00 95.75 83 ASN A CA 1
ATOM 666 C C . ASN A 1 83 ? -2.282 -8.204 12.298 1.00 95.75 83 ASN A C 1
ATOM 668 O O . ASN A 1 83 ? -2.357 -8.875 11.272 1.00 95.75 83 ASN A O 1
ATOM 672 N N . GLY A 1 84 ? -2.253 -6.875 12.253 1.00 97.69 84 GLY A N 1
ATOM 673 C CA . GLY A 1 84 ? -2.215 -6.130 11.000 1.00 97.69 84 GLY A CA 1
ATOM 674 C C . GLY A 1 84 ? -0.912 -6.373 10.240 1.00 97.69 84 GLY A C 1
ATOM 675 O O . GLY A 1 84 ? 0.162 -6.460 10.835 1.00 97.69 84 GLY A O 1
ATOM 676 N N . VAL A 1 85 ? -1.009 -6.479 8.915 1.00 98.19 85 VAL A N 1
ATOM 677 C CA . VAL A 1 85 ? 0.113 -6.884 8.058 1.00 98.19 85 VAL A CA 1
ATOM 678 C C . VAL A 1 85 ? 0.519 -5.766 7.108 1.00 98.19 85 VAL A C 1
ATOM 680 O O . VAL A 1 85 ? -0.319 -5.110 6.490 1.00 98.19 85 VAL A O 1
ATOM 683 N N . ILE A 1 86 ? 1.828 -5.602 6.934 1.00 98.12 86 ILE A N 1
ATOM 684 C CA . ILE A 1 86 ? 2.410 -4.911 5.787 1.00 98.12 86 ILE A CA 1
ATOM 685 C C . ILE A 1 86 ? 3.007 -5.947 4.832 1.00 98.12 86 ILE A C 1
ATOM 687 O O . ILE A 1 86 ? 3.807 -6.786 5.239 1.00 98.12 86 ILE A O 1
ATOM 691 N N . ALA A 1 87 ? 2.624 -5.886 3.559 1.00 97.81 87 ALA A N 1
ATOM 692 C CA . ALA A 1 87 ? 3.175 -6.729 2.506 1.00 97.81 87 ALA A CA 1
ATOM 693 C C . ALA A 1 87 ? 3.762 -5.843 1.404 1.00 97.81 87 ALA A C 1
ATOM 695 O O . ALA A 1 87 ? 3.031 -5.164 0.684 1.00 97.81 87 ALA A O 1
ATOM 696 N N . ALA A 1 88 ? 5.086 -5.845 1.278 1.00 97.25 88 ALA A N 1
ATOM 697 C CA . A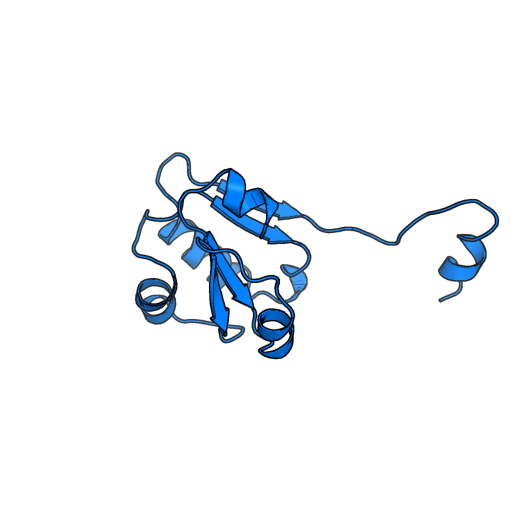LA A 1 88 ? 5.803 -5.125 0.234 1.00 97.25 88 ALA A CA 1
ATOM 698 C C . ALA A 1 88 ? 6.473 -6.128 -0.704 1.00 97.25 88 ALA A C 1
ATOM 700 O O . ALA A 1 88 ? 7.135 -7.055 -0.245 1.00 97.25 88 ALA A O 1
ATOM 701 N N . TRP A 1 89 ? 6.312 -5.940 -2.008 1.00 96.69 89 TRP A N 1
ATOM 702 C CA . TRP A 1 89 ? 6.981 -6.757 -3.015 1.00 96.69 89 TRP A CA 1
ATOM 703 C C . TRP A 1 89 ? 7.361 -5.914 -4.224 1.00 96.69 89 TRP A C 1
ATOM 705 O O . TRP A 1 89 ? 6.779 -4.860 -4.485 1.00 96.69 89 TRP A O 1
ATOM 715 N N . CYS A 1 90 ? 8.334 -6.390 -4.986 1.00 95.88 90 CYS A N 1
ATOM 716 C CA . CYS A 1 90 ? 8.673 -5.859 -6.295 1.00 95.88 90 CYS A CA 1
ATOM 717 C C . CYS A 1 90 ? 8.955 -7.018 -7.251 1.00 95.88 90 CYS A C 1
ATOM 719 O O . CYS A 1 90 ? 9.031 -8.177 -6.845 1.00 95.88 90 CYS A O 1
ATOM 721 N N . TYR A 1 91 ? 9.082 -6.682 -8.525 1.00 91.75 91 TYR A N 1
ATOM 722 C CA . TYR A 1 91 ? 9.725 -7.526 -9.516 1.00 91.75 91 TYR A CA 1
ATOM 723 C C . TYR A 1 91 ? 11.038 -6.855 -9.921 1.00 91.75 91 TYR A C 1
ATOM 725 O O . TYR A 1 91 ? 11.162 -5.627 -9.859 1.00 91.75 91 TYR A O 1
ATOM 733 N N . THR A 1 92 ? 12.019 -7.673 -10.278 1.00 87.94 92 THR A N 1
ATOM 734 C CA . THR A 1 92 ? 13.349 -7.246 -10.720 1.00 87.94 92 THR A CA 1
ATOM 735 C C . THR A 1 92 ? 13.418 -7.233 -12.245 1.00 87.94 92 THR A C 1
ATOM 737 O O . THR A 1 92 ? 12.388 -7.318 -12.919 1.00 87.94 92 THR A O 1
ATOM 740 N N . VAL A 1 93 ? 14.630 -7.098 -12.786 1.00 90.56 93 VAL A N 1
ATOM 741 C CA . VAL A 1 93 ? 14.889 -7.267 -14.217 1.00 90.56 93 VAL A CA 1
ATOM 742 C C . VAL A 1 93 ? 14.289 -8.602 -14.683 1.00 90.56 93 VAL A C 1
ATOM 744 O O . VAL A 1 93 ? 14.536 -9.620 -14.033 1.00 90.56 93 VAL A O 1
ATOM 747 N N . PRO A 1 94 ? 13.447 -8.600 -15.731 1.00 91.38 94 PRO A N 1
ATOM 748 C CA . PRO A 1 94 ? 12.887 -9.830 -16.265 1.00 91.38 94 PRO A CA 1
ATOM 749 C C . PRO A 1 94 ? 13.972 -10.643 -16.977 1.00 91.38 94 PRO A C 1
ATOM 751 O O . PRO A 1 94 ? 14.755 -10.092 -17.744 1.00 91.38 94 PRO A O 1
ATOM 754 N N . GLU A 1 95 ? 13.948 -11.954 -16.764 1.00 94.56 95 GLU A N 1
ATOM 755 C CA . GLU A 1 95 ? 14.756 -12.939 -17.487 1.00 94.56 95 GLU A CA 1
ATOM 756 C C . GLU A 1 95 ? 13.819 -13.821 -18.320 1.00 94.56 95 GLU A C 1
ATOM 758 O O . GLU A 1 95 ? 12.713 -14.164 -17.884 1.00 94.56 95 GLU A O 1
ATOM 763 N N . VAL A 1 96 ? 14.233 -14.158 -19.538 1.00 95.81 96 VAL A N 1
ATOM 764 C CA . VAL A 1 96 ? 13.428 -14.887 -20.521 1.00 95.81 96 VAL A CA 1
ATOM 765 C C . VAL A 1 96 ? 14.167 -16.130 -20.999 1.00 95.81 96 VAL A C 1
ATOM 767 O O . VAL A 1 96 ? 13.645 -17.237 -20.859 1.00 95.81 96 VAL A O 1
ATOM 770 N N . ASN A 1 97 ? 15.334 -15.956 -21.623 1.00 96.25 97 ASN A N 1
ATOM 771 C CA . ASN A 1 97 ? 16.233 -17.027 -22.055 1.00 96.25 97 ASN A CA 1
ATOM 772 C C . ASN A 1 97 ? 17.561 -16.466 -22.594 1.00 96.25 97 ASN A C 1
ATOM 774 O O . ASN A 1 97 ? 17.666 -15.307 -22.993 1.00 96.25 97 ASN A O 1
ATOM 778 N N . ASN A 1 98 ? 18.533 -17.366 -22.770 1.00 95.31 98 ASN A N 1
ATOM 779 C CA . ASN A 1 98 ? 19.884 -17.071 -23.261 1.00 95.31 98 ASN A CA 1
ATOM 780 C C . ASN A 1 98 ? 19.962 -16.350 -24.624 1.00 95.31 98 ASN A C 1
ATOM 782 O O . ASN A 1 98 ? 21.028 -15.856 -24.979 1.00 95.31 98 ASN A O 1
ATOM 786 N N . SER A 1 99 ? 18.894 -16.327 -25.429 1.00 96.38 99 SER A N 1
ATOM 787 C CA . SER A 1 99 ? 18.870 -15.592 -26.703 1.00 96.38 99 SER A CA 1
ATOM 788 C C . SER A 1 99 ? 18.381 -14.149 -26.552 1.00 96.38 99 SER A C 1
ATOM 790 O O . SER A 1 99 ? 18.720 -13.312 -27.386 1.00 96.38 99 SER A O 1
ATOM 792 N N . VAL A 1 100 ? 17.592 -13.854 -25.516 1.00 95.12 100 VAL A N 1
ATOM 793 C CA . VAL A 1 100 ? 16.968 -12.543 -25.279 1.00 95.12 100 VAL A CA 1
ATOM 794 C C . VAL A 1 100 ? 17.710 -11.762 -24.198 1.00 95.12 100 VAL A C 1
ATOM 796 O O . VAL A 1 100 ? 17.988 -10.579 -24.392 1.00 95.12 100 VAL A O 1
ATOM 799 N N . ASP A 1 101 ? 18.082 -12.417 -23.101 1.00 95.75 101 ASP A N 1
ATOM 800 C CA . ASP A 1 101 ? 18.633 -11.754 -21.913 1.00 95.75 101 ASP A CA 1
ATOM 801 C C . ASP A 1 101 ? 19.922 -10.964 -22.221 1.00 95.75 101 ASP A C 1
ATOM 803 O O . ASP A 1 101 ? 19.981 -9.781 -21.876 1.00 95.75 101 ASP A O 1
ATOM 807 N N . PRO A 1 102 ? 20.884 -11.482 -23.022 1.00 95.44 102 PRO A N 1
ATOM 808 C CA . PRO A 1 102 ? 22.091 -10.726 -23.374 1.00 95.44 102 PRO A CA 1
ATOM 809 C C . PRO A 1 102 ? 21.846 -9.492 -24.255 1.00 95.44 102 PRO A C 1
ATOM 811 O O . PRO A 1 102 ? 22.754 -8.684 -24.457 1.00 95.44 102 PRO A O 1
ATOM 814 N N . ILE A 1 103 ? 20.665 -9.362 -24.870 1.00 94.56 103 ILE A N 1
ATOM 815 C CA . ILE A 1 103 ? 20.286 -8.153 -25.616 1.00 94.56 103 ILE A CA 1
ATOM 816 C C . ILE A 1 103 ? 19.834 -7.073 -24.632 1.00 94.56 103 ILE A C 1
ATOM 818 O O . ILE A 1 103 ? 20.175 -5.907 -24.821 1.00 94.56 103 ILE A O 1
ATOM 822 N N . PHE A 1 104 ? 19.095 -7.464 -23.592 1.00 91.12 104 PHE A N 1
ATOM 823 C CA . PHE A 1 104 ? 18.575 -6.557 -22.575 1.00 91.12 104 PHE A CA 1
ATOM 824 C C . PHE A 1 104 ? 19.674 -6.068 -21.622 1.00 91.12 104 PHE A C 1
ATOM 826 O O . PHE A 1 104 ? 19.752 -4.874 -21.369 1.00 91.12 104 PHE A O 1
ATOM 833 N N . GLU A 1 105 ? 20.580 -6.949 -21.187 1.00 90.25 105 GLU A N 1
ATOM 834 C CA . GLU A 1 105 ? 21.687 -6.634 -20.260 1.00 90.25 105 GLU A CA 1
ATOM 835 C C . GLU A 1 105 ? 22.689 -5.584 -20.772 1.00 90.25 105 GLU A C 1
ATOM 837 O O . GLU A 1 105 ? 23.515 -5.081 -20.013 1.00 90.25 105 GLU A O 1
ATOM 842 N N . LYS A 1 106 ? 22.657 -5.254 -22.067 1.00 86.88 106 LYS A N 1
ATOM 843 C CA . LYS A 1 106 ? 23.527 -4.224 -22.655 1.00 86.88 106 LYS A CA 1
ATOM 844 C C . LYS A 1 106 ? 23.096 -2.793 -22.319 1.00 86.88 106 LYS A C 1
ATOM 846 O O . LYS A 1 106 ? 23.841 -1.870 -22.657 1.00 86.88 106 LYS A O 1
ATOM 851 N N . PHE A 1 107 ? 21.918 -2.608 -21.729 1.00 76.06 107 PHE A N 1
ATOM 852 C CA . PHE A 1 107 ? 21.304 -1.316 -21.421 1.00 76.06 107 PHE A CA 1
ATOM 853 C C . PHE A 1 107 ? 21.016 -1.190 -19.925 1.00 76.06 107 PHE A C 1
ATOM 855 O O . PHE A 1 107 ? 21.037 -0.035 -19.442 1.00 76.06 107 PHE A O 1
#

Sequence (107 aa):
FFQLAKLYKNVIATDTSPKQLEFAVKVPNVQYICTSPKMSMAKIETKIGTESSVDLVTIAQAMHWFDLPTFYQQVKWLLKKPNGVIAAWCYTVPEVNNSVDPIFEKF

Secondary structure (DSSP, 8-state):
-HHHHHH-S-EEEEES-HHHHHHSPP-TTEEEEE--SS--HHHHHHHT--TT-BSEEEEESGGGGS-HHHHHHHHHHHBPTTT-EEEEE---S----TTTHHHHTT-

Organism: Nicotiana sylvestris (NCBI:txid4096)

Foldseek 3Di:
DVVVVVVDQAAEAEDCDPVVLVPDDDDPRYHYDHDHLDDDLVCCCVPPHFFQAAQEDEAEACCVSHPVVRVVVSQNRPHHPPRRDYYYDYDDPDDDDPVVVVVVVVD

pLDDT: mean 95.6, std 4.19, range [69.25, 98.62]